Protein AF-A0A483YC26-F1 (afdb_monomer_lite)

Secondary structure (DSSP, 8-state):
-EEEEE-S--SS---SHHHHHHHHHHHHHHHTT-EEEEEEEESSSS-EEEEETTEEEEEEE---SS-TT-SS---HHHHHHHTT-

Radius of gyration: 15.13 Å; chains: 1; bounding box: 35×26×45 Å

Structure (mmCIF, N/CA/C/O backbone):
data_AF-A0A483YC26-F1
#
_entry.id   AF-A0A483YC26-F1
#
loop_
_atom_site.group_PDB
_atom_site.id
_atom_site.type_symbol
_atom_site.label_atom_id
_atom_site.label_alt_id
_atom_site.label_comp_id
_atom_site.label_asym_id
_atom_site.label_entity_id
_atom_site.label_seq_id
_atom_site.pdbx_PDB_ins_code
_atom_site.Cartn_x
_atom_site.Cartn_y
_atom_site.Cartn_z
_atom_site.occupancy
_atom_site.B_iso_or_equiv
_atom_site.auth_seq_id
_atom_site.auth_comp_id
_atom_site.auth_asym_id
_atom_site.auth_atom_id
_atom_site.pdbx_PDB_model_num
ATOM 1 N N . MET A 1 1 ? -16.560 -1.813 10.304 1.00 97.12 1 MET A N 1
ATOM 2 C CA . MET A 1 1 ? -16.952 -1.884 8.875 1.00 97.12 1 MET A CA 1
ATOM 3 C C . MET A 1 1 ? -15.792 -2.475 8.091 1.00 97.12 1 MET A C 1
ATOM 5 O O . MET A 1 1 ? -14.660 -2.289 8.525 1.00 97.12 1 MET A O 1
ATOM 9 N N . ASN A 1 2 ? -16.063 -3.172 6.985 1.00 98.25 2 ASN A N 1
ATOM 10 C CA . ASN A 1 2 ? -15.025 -3.683 6.084 1.00 98.25 2 ASN A CA 1
ATOM 11 C C . ASN A 1 2 ? -14.813 -2.678 4.948 1.00 98.25 2 ASN A C 1
ATOM 13 O O . ASN A 1 2 ? -15.780 -2.316 4.280 1.00 98.25 2 ASN A O 1
ATOM 17 N N . ILE A 1 3 ? -13.579 -2.216 4.758 1.00 98.69 3 ILE A N 1
ATOM 18 C CA . ILE A 1 3 ? -13.219 -1.186 3.778 1.00 98.69 3 ILE A CA 1
ATOM 19 C C . ILE A 1 3 ? -12.112 -1.734 2.881 1.00 98.69 3 ILE A C 1
ATOM 21 O O . ILE A 1 3 ? -11.111 -2.249 3.379 1.00 98.69 3 ILE A O 1
ATOM 25 N N . ILE A 1 4 ? -12.284 -1.600 1.565 1.00 98.44 4 ILE A N 1
ATOM 26 C CA . ILE A 1 4 ? -11.249 -1.918 0.579 1.00 98.44 4 ILE A CA 1
ATOM 27 C C . ILE A 1 4 ? -10.787 -0.622 -0.081 1.00 98.44 4 ILE A C 1
ATOM 29 O O . ILE A 1 4 ? -11.606 0.143 -0.588 1.00 98.44 4 ILE A O 1
ATOM 33 N N . LEU A 1 5 ? -9.477 -0.397 -0.084 1.00 98.12 5 LEU A N 1
ATOM 34 C CA . LEU A 1 5 ? -8.819 0.690 -0.801 1.00 98.12 5 LEU A CA 1
ATOM 35 C C . LEU A 1 5 ? -8.012 0.095 -1.955 1.00 98.12 5 LEU A C 1
ATOM 37 O O . LEU A 1 5 ? -7.329 -0.910 -1.775 1.00 98.12 5 LEU A O 1
ATOM 41 N N . VAL A 1 6 ? -8.076 0.709 -3.132 1.00 96.88 6 VAL A N 1
ATOM 42 C CA . VAL A 1 6 ? -7.293 0.284 -4.299 1.00 96.88 6 VAL A CA 1
ATOM 43 C C . VAL A 1 6 ? -6.328 1.403 -4.643 1.00 96.88 6 VAL A C 1
ATOM 45 O O . VAL A 1 6 ? -6.759 2.524 -4.905 1.00 96.88 6 VAL A O 1
ATOM 48 N N . ASN A 1 7 ? -5.031 1.109 -4.629 1.00 95.06 7 ASN A N 1
ATOM 49 C CA . ASN A 1 7 ? -4.008 2.060 -5.048 1.00 95.06 7 ASN A CA 1
ATOM 50 C C . ASN A 1 7 ? -2.871 1.341 -5.765 1.00 95.06 7 ASN A C 1
ATOM 52 O O . ASN A 1 7 ? -2.530 0.213 -5.412 1.00 95.06 7 ASN A O 1
ATOM 56 N N . THR A 1 8 ? -2.248 2.010 -6.735 1.00 92.00 8 THR A N 1
ATOM 57 C CA . THR A 1 8 ? -1.141 1.443 -7.521 1.00 92.00 8 THR A CA 1
ATOM 58 C C . THR A 1 8 ? -0.038 0.894 -6.622 1.00 92.00 8 THR A C 1
ATOM 60 O O . THR A 1 8 ? 0.448 -0.205 -6.858 1.00 92.00 8 THR A O 1
ATOM 63 N N . PHE A 1 9 ? 0.279 1.620 -5.549 1.00 90.88 9 PHE A N 1
ATOM 64 C CA . PHE A 1 9 ? 1.276 1.239 -4.558 1.00 90.88 9 PHE A CA 1
ATOM 65 C C . PHE A 1 9 ? 0.797 1.472 -3.132 1.00 90.88 9 PHE A C 1
ATOM 67 O O . PHE A 1 9 ? -0.127 2.240 -2.870 1.00 90.88 9 PHE A O 1
ATOM 74 N N . TYR A 1 10 ? 1.446 0.808 -2.190 1.00 93.81 10 TYR A N 1
ATOM 75 C CA . TYR A 1 10 ? 1.199 0.974 -0.765 1.00 93.81 10 TYR A CA 1
ATOM 76 C C . TYR A 1 10 ? 2.538 0.859 -0.027 1.00 93.81 10 TYR A C 1
ATOM 78 O O . TYR A 1 10 ? 3.576 1.212 -0.564 1.00 93.81 10 TYR A O 1
ATOM 86 N N . TYR A 1 11 ? 2.579 0.321 1.181 1.00 92.25 11 TYR A N 1
ATOM 87 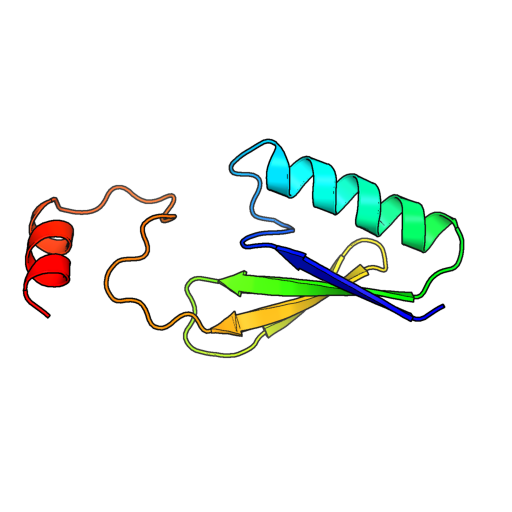C CA . TYR A 1 11 ? 3.822 -0.121 1.799 1.00 92.25 11 TYR A CA 1
ATOM 88 C C . TYR A 1 11 ? 4.553 -1.172 0.925 1.00 92.25 11 TYR A C 1
ATOM 90 O O . TYR A 1 11 ? 3.891 -1.892 0.186 1.00 92.25 11 TYR A O 1
ATOM 98 N N . PRO A 1 12 ? 5.891 -1.294 0.954 1.00 89.69 12 PRO A N 1
ATOM 99 C CA . PRO A 1 12 ? 6.854 -0.276 1.371 1.00 89.69 12 PRO A CA 1
ATOM 100 C C . PRO A 1 12 ? 7.101 0.800 0.289 1.00 89.69 12 PRO A C 1
ATOM 102 O O . PRO A 1 12 ? 7.932 1.685 0.487 1.00 89.69 12 PRO A O 1
ATOM 105 N N . TYR A 1 13 ? 6.419 0.734 -0.856 1.00 83.94 13 TYR A N 1
ATOM 106 C CA . TYR A 1 13 ? 6.606 1.634 -1.994 1.00 83.94 13 TYR A CA 1
ATOM 107 C C . TYR A 1 13 ? 6.081 3.054 -1.709 1.00 83.94 13 TYR A C 1
ATOM 109 O O . TYR A 1 13 ? 4.893 3.341 -1.801 1.00 83.94 13 TYR A O 1
ATOM 117 N N . LYS A 1 14 ? 6.988 3.989 -1.418 1.00 79.94 14 LYS A N 1
ATOM 118 C CA . LYS A 1 14 ? 6.666 5.416 -1.237 1.00 79.94 14 LYS A CA 1
ATOM 119 C C . LYS A 1 14 ? 7.258 6.239 -2.377 1.00 79.94 14 LYS A C 1
ATOM 121 O O . LYS A 1 14 ? 8.308 6.854 -2.219 1.00 79.94 14 LYS A O 1
ATOM 126 N N . ILE A 1 15 ? 6.613 6.182 -3.542 1.00 80.06 15 ILE A N 1
ATOM 127 C CA . ILE A 1 15 ? 7.094 6.848 -4.763 1.00 80.06 15 ILE A CA 1
ATOM 128 C C . ILE A 1 15 ? 6.621 8.309 -4.823 1.00 80.06 15 ILE A C 1
ATOM 130 O O . ILE A 1 15 ? 7.377 9.171 -5.268 1.00 80.06 15 ILE A O 1
ATOM 134 N N . GLY A 1 16 ? 5.417 8.614 -4.332 1.00 84.56 16 GLY A N 1
ATOM 135 C CA . GLY A 1 16 ? 4.872 9.966 -4.299 1.00 84.56 16 GLY A CA 1
ATOM 136 C C . GLY A 1 16 ? 3.855 10.201 -3.178 1.00 84.56 16 GLY A C 1
ATOM 137 O O . GLY A 1 16 ? 3.759 9.461 -2.198 1.00 84.56 16 GLY A O 1
ATOM 138 N N . GLY A 1 17 ? 3.107 11.301 -3.302 1.00 90.81 17 GLY A N 1
ATOM 139 C CA . GLY A 1 17 ? 2.135 11.721 -2.287 1.00 90.81 17 GLY A CA 1
ATOM 140 C C . GLY A 1 17 ? 0.871 10.860 -2.238 1.00 90.81 17 GLY A C 1
ATOM 141 O O . GLY A 1 17 ? 0.236 10.776 -1.188 1.00 90.81 17 GLY A O 1
ATOM 142 N N . ALA A 1 18 ? 0.519 10.200 -3.344 1.00 89.62 18 ALA A N 1
ATOM 143 C CA . ALA A 1 18 ? -0.670 9.355 -3.418 1.00 89.62 18 ALA A CA 1
ATOM 144 C C . ALA A 1 18 ? -0.543 8.137 -2.490 1.00 89.62 18 ALA A C 1
ATOM 146 O O . ALA A 1 18 ? -1.444 7.869 -1.699 1.00 89.62 18 ALA A O 1
ATOM 147 N N . GLU A 1 19 ? 0.600 7.447 -2.519 1.00 91.06 19 GLU A N 1
ATOM 148 C CA . GLU A 1 19 ? 0.864 6.288 -1.662 1.00 91.06 19 GLU A CA 1
ATOM 149 C C . GLU A 1 19 ? 0.880 6.670 -0.183 1.00 91.06 19 GLU A C 1
ATOM 151 O O . GLU A 1 19 ? 0.298 5.976 0.649 1.00 91.06 19 GLU A O 1
ATOM 156 N N . VAL A 1 20 ? 1.502 7.808 0.137 1.00 92.94 20 VAL A N 1
ATOM 157 C CA . VAL A 1 20 ? 1.566 8.323 1.509 1.00 92.94 20 VAL A CA 1
ATOM 158 C C . VAL A 1 20 ? 0.171 8.682 2.020 1.00 92.94 20 VAL A C 1
ATOM 160 O O . VAL A 1 20 ? -0.183 8.310 3.136 1.00 92.94 20 VAL A O 1
ATOM 163 N N . SER A 1 21 ? -0.647 9.356 1.205 1.00 95.94 21 SER A N 1
ATOM 164 C CA . SER A 1 21 ? -2.014 9.731 1.578 1.00 95.94 21 SER A CA 1
ATOM 165 C C . SER A 1 21 ? -2.898 8.506 1.826 1.00 95.94 21 SER A C 1
ATOM 167 O O . SER A 1 21 ? -3.604 8.460 2.835 1.00 95.94 21 SER A O 1
ATOM 169 N N . VAL A 1 22 ? -2.816 7.488 0.962 1.00 96.81 22 VAL A N 1
ATOM 170 C CA . VAL A 1 22 ? -3.555 6.228 1.137 1.00 96.81 22 VAL A CA 1
ATOM 171 C C . VAL A 1 22 ? -3.075 5.470 2.373 1.00 96.81 22 VAL A C 1
ATOM 173 O O . VAL A 1 22 ? -3.905 4.913 3.089 1.00 96.81 22 VAL A O 1
ATOM 176 N N . GLN A 1 23 ? -1.770 5.469 2.667 1.00 96.88 23 GLN A N 1
ATOM 177 C CA . GLN A 1 23 ? -1.239 4.853 3.885 1.00 96.88 23 GLN A CA 1
ATOM 178 C C . GLN A 1 23 ? -1.779 5.514 5.150 1.00 96.88 23 GLN A C 1
ATOM 180 O O . GLN A 1 23 ? -2.329 4.808 5.993 1.00 96.88 23 GLN A O 1
ATOM 185 N N . ILE A 1 24 ? -1.713 6.845 5.236 1.00 97.31 24 ILE A N 1
ATOM 186 C CA . ILE A 1 24 ? -2.263 7.599 6.370 1.00 97.31 24 ILE A CA 1
ATOM 187 C C . ILE A 1 24 ? -3.757 7.299 6.533 1.00 97.31 24 ILE A C 1
ATOM 189 O O . ILE A 1 24 ? -4.208 6.985 7.630 1.00 97.31 24 ILE A O 1
ATOM 193 N N . LEU A 1 25 ? -4.527 7.332 5.440 1.00 98.31 25 LEU A N 1
ATOM 194 C CA . LEU A 1 25 ? -5.960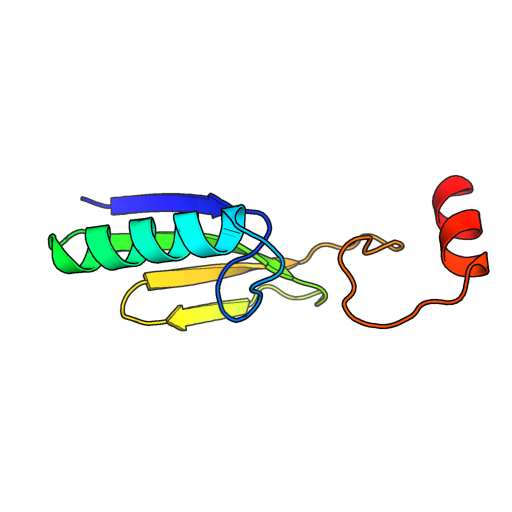 7.042 5.48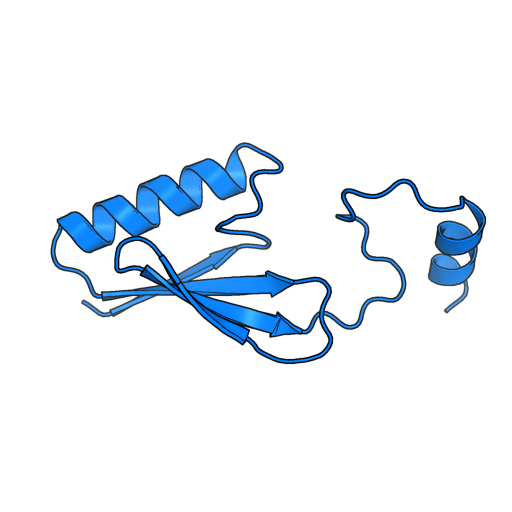5 1.00 98.31 25 LEU A CA 1
ATOM 195 C C . LEU A 1 25 ? -6.245 5.619 5.985 1.00 98.31 25 LEU A C 1
ATOM 197 O O . LEU A 1 25 ? -7.095 5.435 6.854 1.00 98.31 25 LEU A O 1
ATOM 201 N N . ALA A 1 26 ? -5.559 4.617 5.432 1.00 98.38 26 ALA A N 1
ATOM 202 C CA . ALA A 1 26 ? -5.769 3.217 5.782 1.00 98.38 26 ALA A CA 1
ATOM 203 C C . ALA A 1 26 ? -5.480 2.957 7.266 1.00 98.38 26 ALA A C 1
ATOM 205 O O . ALA A 1 26 ? -6.295 2.342 7.951 1.00 98.38 26 ALA A O 1
ATOM 206 N N . GLU A 1 27 ? -4.358 3.471 7.769 1.00 98.25 27 GLU A N 1
ATOM 207 C CA . GLU A 1 27 ? -3.942 3.296 9.161 1.00 98.25 27 GLU A CA 1
ATOM 208 C C . GLU A 1 27 ? -4.874 4.051 10.122 1.00 98.25 27 GLU A C 1
ATOM 210 O O . GLU A 1 27 ? -5.355 3.469 11.092 1.00 98.25 27 GLU A O 1
ATOM 215 N N . SER A 1 28 ? -5.274 5.289 9.805 1.00 98.56 28 SER A N 1
ATOM 216 C CA . S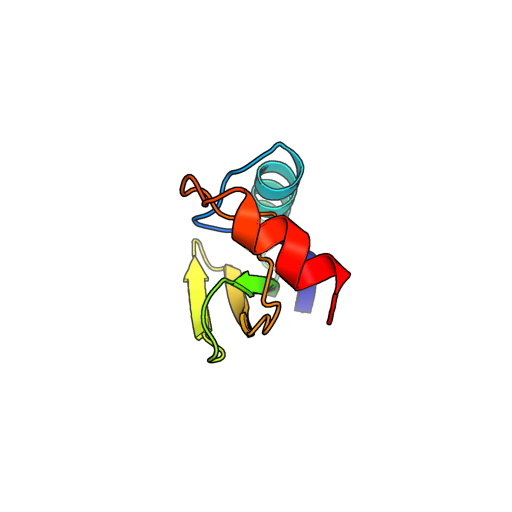ER A 1 28 ? -6.262 6.023 10.612 1.00 98.56 28 SER A CA 1
ATOM 217 C C . SER A 1 28 ? -7.641 5.347 10.652 1.00 98.56 28 SER A C 1
ATOM 219 O O . SER A 1 28 ? -8.382 5.492 11.626 1.00 98.56 28 SER A O 1
ATOM 221 N N . LEU A 1 29 ? -8.029 4.610 9.606 1.00 98.62 29 LEU A N 1
ATOM 222 C CA . LEU A 1 29 ? -9.266 3.821 9.609 1.00 98.62 29 LEU A CA 1
ATOM 223 C C . LEU A 1 29 ? -9.144 2.574 10.504 1.00 98.62 29 LEU A C 1
ATOM 225 O O . LEU A 1 29 ? -10.120 2.232 11.177 1.00 98.62 29 LEU A O 1
ATOM 229 N N . ILE A 1 30 ? -7.969 1.935 10.563 1.00 98.56 30 ILE A N 1
ATOM 230 C CA . ILE A 1 30 ? -7.679 0.865 11.534 1.00 98.56 30 ILE A CA 1
ATOM 231 C C . ILE A 1 30 ? -7.783 1.401 12.966 1.00 98.56 30 ILE A C 1
ATOM 233 O O . ILE A 1 30 ? -8.481 0.805 13.785 1.00 98.56 30 ILE A O 1
ATOM 237 N N . GLU A 1 31 ? -7.181 2.558 13.259 1.00 98.50 31 GLU A N 1
ATOM 238 C CA . GLU A 1 31 ? -7.244 3.202 14.584 1.00 98.50 31 GLU A CA 1
ATOM 239 C C . GLU A 1 31 ? -8.681 3.513 15.029 1.00 98.50 31 GLU A C 1
ATOM 241 O O . GLU A 1 31 ? -9.002 3.475 16.216 1.00 98.50 31 GLU A O 1
ATOM 246 N N . LYS A 1 32 ? -9.583 3.770 14.075 1.00 98.44 32 LYS A N 1
ATOM 247 C CA . LYS A 1 32 ? -11.021 3.971 14.321 1.00 98.44 32 LYS A CA 1
ATOM 248 C C . LYS A 1 32 ? -11.811 2.665 14.492 1.00 98.44 32 LYS A C 1
ATOM 250 O O . LYS A 1 32 ? -13.035 2.704 14.614 1.00 98.44 32 LYS A O 1
ATOM 255 N N . GLY A 1 33 ? -11.143 1.512 14.501 1.00 98.38 33 GLY A N 1
ATOM 256 C CA . GLY A 1 33 ? -11.755 0.196 14.695 1.00 98.38 33 GLY A CA 1
ATOM 257 C C . GLY A 1 33 ? -12.395 -0.388 13.433 1.00 98.38 33 GLY A C 1
ATOM 258 O O . GLY A 1 33 ? -13.298 -1.225 13.518 1.00 98.38 33 GLY A O 1
ATOM 259 N N . HIS A 1 34 ? -11.994 0.064 12.243 1.00 98.69 34 HIS A N 1
ATOM 260 C CA . HIS A 1 34 ? -12.424 -0.554 10.989 1.00 98.69 34 HIS A CA 1
ATOM 261 C C . HIS A 1 34 ? -11.481 -1.681 10.567 1.00 98.69 34 HIS A C 1
ATOM 263 O O . HIS A 1 34 ? -10.326 -1.735 10.970 1.00 98.69 34 HIS A O 1
ATOM 269 N N . SER A 1 35 ? -11.976 -2.585 9.724 1.00 98.62 35 SER A N 1
ATOM 270 C CA . SER A 1 35 ? -11.156 -3.603 9.072 1.00 98.62 35 SER A CA 1
ATOM 271 C C . SER A 1 35 ? -10.835 -3.117 7.666 1.00 98.62 35 SER A C 1
ATOM 273 O O . SER A 1 35 ? -11.741 -2.971 6.843 1.00 98.62 35 SER A O 1
ATOM 275 N N . VAL A 1 36 ? -9.561 -2.839 7.398 1.00 98.75 36 VAL A N 1
ATOM 276 C CA . VAL A 1 36 ? -9.115 -2.232 6.139 1.00 98.75 36 VAL A CA 1
ATOM 277 C C . VAL A 1 36 ? -8.268 -3.225 5.358 1.00 98.75 36 VAL A C 1
ATOM 279 O O . VAL A 1 36 ? -7.384 -3.878 5.911 1.00 98.75 36 VAL A O 1
ATOM 282 N N . TH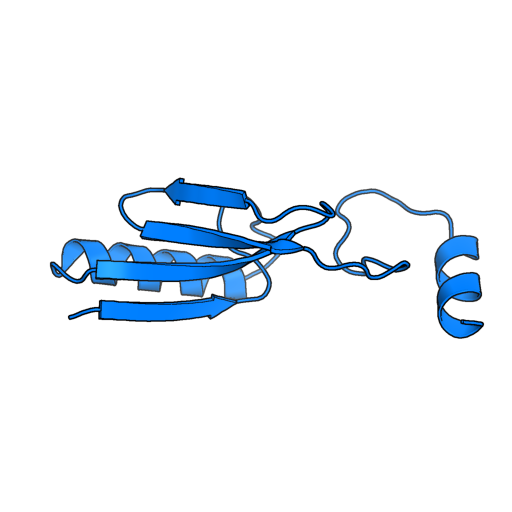R A 1 37 ? -8.550 -3.344 4.064 1.00 98.75 37 THR A N 1
ATOM 283 C CA . THR A 1 37 ? -7.711 -4.064 3.106 1.00 98.75 37 THR A CA 1
ATOM 284 C C . THR A 1 37 ? -7.278 -3.119 1.996 1.00 98.75 37 THR A C 1
ATOM 286 O O . THR A 1 37 ? -8.108 -2.421 1.420 1.00 98.75 37 THR A O 1
ATOM 289 N N . VAL A 1 38 ? -5.992 -3.107 1.669 1.00 98.38 38 VAL A N 1
ATOM 290 C CA . VAL A 1 38 ? -5.452 -2.395 0.514 1.00 98.38 38 VAL A CA 1
ATOM 291 C C . VAL A 1 38 ? -5.132 -3.404 -0.579 1.00 98.38 38 VAL A C 1
ATOM 293 O O . VAL A 1 38 ? -4.380 -4.349 -0.358 1.00 98.38 38 VAL A O 1
ATOM 296 N N . VAL A 1 39 ? -5.690 -3.200 -1.768 1.00 97.69 39 VAL A N 1
ATOM 297 C CA . VAL A 1 39 ? -5.319 -3.939 -2.974 1.00 97.69 39 VAL A CA 1
ATOM 298 C C . VAL A 1 39 ? -4.361 -3.080 -3.781 1.00 97.69 39 VAL A C 1
ATOM 300 O O . VAL A 1 39 ? -4.646 -1.916 -4.071 1.00 97.69 39 VAL A O 1
ATOM 303 N N . SER A 1 40 ? -3.220 -3.658 -4.130 1.00 94.56 40 SER A N 1
ATOM 304 C CA . SER A 1 40 ? -2.151 -2.965 -4.834 1.00 94.56 40 SER A CA 1
ATOM 305 C C . SER A 1 40 ? -1.499 -3.866 -5.875 1.00 94.56 40 SER A C 1
ATOM 307 O O . SER A 1 40 ? -1.803 -5.056 -5.938 1.00 94.56 40 SER A O 1
ATOM 309 N N . ILE A 1 41 ? -0.630 -3.312 -6.716 1.00 92.38 41 ILE A N 1
ATOM 310 C CA . ILE A 1 41 ? 0.138 -4.086 -7.697 1.00 92.38 41 ILE A CA 1
ATOM 311 C C . ILE A 1 41 ? 1.613 -4.135 -7.299 1.00 92.38 41 ILE A C 1
ATOM 313 O O . ILE A 1 41 ? 2.098 -3.292 -6.547 1.00 92.38 41 ILE A O 1
ATOM 317 N N . HIS A 1 42 ? 2.337 -5.129 -7.800 1.00 88.50 42 HIS A N 1
ATOM 318 C CA . HIS A 1 42 ? 3.784 -5.252 -7.601 1.00 88.50 42 HIS A CA 1
ATOM 319 C C . HIS A 1 42 ? 4.477 -5.848 -8.835 1.00 88.50 42 HIS A C 1
ATOM 321 O O . HIS A 1 42 ? 3.814 -6.347 -9.744 1.00 88.50 42 HIS A O 1
ATOM 327 N N . GLU A 1 43 ? 5.812 -5.821 -8.864 1.00 80.25 43 GLU A N 1
ATOM 328 C CA . GLU A 1 43 ? 6.589 -6.326 -10.005 1.00 80.25 43 GLU A CA 1
ATOM 329 C C . GLU A 1 43 ? 6.659 -7.861 -10.137 1.00 80.25 43 GLU A C 1
ATOM 331 O O . GLU A 1 43 ? 7.269 -8.361 -11.083 1.00 80.25 43 GLU A O 1
ATOM 336 N N . HIS A 1 44 ? 6.083 -8.619 -9.200 1.00 81.75 44 HIS A N 1
ATOM 337 C CA . HIS A 1 44 ? 6.142 -10.081 -9.212 1.00 81.75 44 HIS A CA 1
ATOM 338 C C . HIS A 1 44 ? 4.942 -10.679 -9.967 1.00 81.75 44 HIS A C 1
ATOM 340 O O . HIS A 1 44 ? 3.888 -10.061 -10.105 1.00 81.75 44 HIS A O 1
ATOM 346 N N . ASN A 1 45 ? 5.111 -11.905 -10.467 1.00 83.06 45 ASN A N 1
ATOM 347 C CA . ASN A 1 45 ? 4.090 -12.619 -11.248 1.00 83.06 45 ASN A CA 1
ATOM 348 C C . ASN A 1 45 ? 3.122 -13.445 -10.387 1.00 83.06 45 ASN A C 1
ATOM 350 O O . ASN A 1 45 ? 2.287 -14.171 -10.920 1.00 83.06 45 ASN A O 1
ATOM 354 N N . GLU A 1 46 ? 3.218 -13.338 -9.066 1.00 88.50 46 GLU A N 1
ATOM 355 C CA . GLU A 1 46 ? 2.419 -14.107 -8.120 1.00 88.50 46 GLU A CA 1
ATOM 356 C C . GLU A 1 46 ? 1.713 -13.188 -7.135 1.00 88.50 46 GLU A C 1
ATOM 358 O O . GLU A 1 46 ? 2.287 -12.213 -6.670 1.00 88.50 46 GLU A O 1
ATOM 363 N N . ARG A 1 47 ? 0.473 -13.514 -6.771 1.00 93.94 47 ARG A N 1
ATOM 364 C CA . ARG A 1 47 ? -0.229 -12.785 -5.715 1.00 93.94 47 ARG A CA 1
ATOM 365 C C . ARG A 1 47 ? 0.544 -12.899 -4.400 1.00 93.94 47 ARG A C 1
ATOM 367 O O . ARG A 1 47 ? 0.949 -13.993 -4.015 1.00 93.94 47 ARG A O 1
ATOM 374 N N . LYS A 1 48 ? 0.654 -11.790 -3.672 1.00 94.69 48 LYS A N 1
ATOM 375 C CA . LYS A 1 48 ? 1.235 -11.762 -2.327 1.00 94.69 48 LYS A CA 1
ATOM 376 C C . LYS A 1 48 ? 0.278 -11.106 -1.347 1.00 94.69 48 LYS A C 1
ATOM 378 O O . LYS A 1 48 ? -0.065 -9.940 -1.509 1.00 94.69 48 LYS A O 1
ATOM 383 N N . ASP A 1 49 ? -0.052 -11.822 -0.283 1.00 96.81 49 ASP A N 1
ATOM 384 C CA . ASP A 1 49 ? -0.847 -11.293 0.820 1.00 96.81 49 ASP A CA 1
ATOM 385 C C . ASP A 1 49 ? 0.073 -11.017 2.012 1.00 96.81 49 ASP A C 1
ATOM 387 O O . ASP A 1 49 ? 0.949 -11.818 2.338 1.00 96.81 49 ASP A O 1
ATOM 391 N N . THR A 1 50 ? -0.092 -9.866 2.654 1.00 97.31 50 THR A N 1
ATOM 392 C CA . THR A 1 50 ? 0.677 -9.478 3.842 1.00 97.31 50 THR A CA 1
ATOM 393 C C . THR A 1 50 ? -0.148 -8.540 4.718 1.00 97.31 50 THR A C 1
ATOM 395 O O . THR A 1 50 ? -1.264 -8.161 4.370 1.00 97.31 50 THR A O 1
ATOM 398 N N . GLU A 1 51 ? 0.404 -8.138 5.854 1.00 97.62 51 GLU A N 1
ATOM 399 C CA . GLU A 1 51 ? -0.181 -7.125 6.725 1.00 97.62 51 GLU A CA 1
ATOM 400 C C . GLU A 1 51 ? 0.876 -6.087 7.115 1.00 97.62 51 GLU A C 1
ATOM 402 O O . GLU A 1 51 ? 2.057 -6.415 7.254 1.00 97.62 51 GLU A O 1
ATOM 407 N N . HIS A 1 52 ? 0.459 -4.832 7.268 1.00 97.62 52 HIS A N 1
ATOM 408 C CA . HIS A 1 52 ? 1.282 -3.762 7.825 1.00 97.62 52 HIS A CA 1
ATOM 409 C C . HIS A 1 52 ? 0.409 -2.857 8.693 1.00 97.62 52 HIS A C 1
ATOM 411 O O . HIS A 1 52 ? -0.630 -2.397 8.231 1.00 97.62 52 HIS A O 1
ATOM 417 N N . ASN A 1 53 ? 0.809 -2.614 9.944 1.00 97.50 53 ASN A N 1
ATOM 418 C CA . ASN A 1 53 ? 0.077 -1.764 10.896 1.00 97.50 53 ASN A CA 1
ATOM 419 C C . ASN A 1 53 ? -1.427 -2.106 11.011 1.00 97.50 53 ASN A C 1
ATOM 421 O O . ASN A 1 53 ? -2.278 -1.224 11.078 1.00 97.50 53 ASN A O 1
ATOM 425 N N . GLY A 1 54 ? -1.765 -3.401 10.989 1.00 97.75 54 GLY A N 1
ATOM 426 C CA . GLY A 1 54 ? -3.147 -3.896 11.036 1.00 97.75 54 GLY A CA 1
ATOM 427 C C . GLY A 1 54 ? -3.934 -3.760 9.725 1.00 97.75 54 GLY A C 1
ATOM 428 O O . GLY A 1 54 ? -5.063 -4.243 9.635 1.00 97.75 54 GLY A O 1
ATOM 429 N N . VAL A 1 55 ? -3.359 -3.141 8.690 1.00 98.44 55 VAL A N 1
ATOM 430 C CA . VAL A 1 55 ? -3.935 -3.075 7.344 1.00 98.44 55 VAL A CA 1
ATOM 431 C C . VAL A 1 55 ? -3.569 -4.346 6.587 1.00 98.44 55 VAL A C 1
ATOM 433 O O . VAL A 1 55 ? -2.388 -4.627 6.362 1.00 98.44 55 VAL A O 1
ATOM 436 N N . LYS A 1 56 ? -4.577 -5.102 6.141 1.00 98.56 56 LYS A N 1
ATOM 437 C CA . LYS A 1 56 ? -4.363 -6.237 5.232 1.00 98.56 56 LYS A CA 1
ATOM 438 C C . LYS A 1 56 ? -3.978 -5.713 3.860 1.00 98.56 56 LYS A C 1
ATOM 440 O O . LYS A 1 56 ? -4.584 -4.764 3.373 1.00 98.56 56 LYS A O 1
ATOM 445 N N . ILE A 1 57 ? -3.010 -6.334 3.210 1.00 98.31 57 ILE A N 1
ATOM 446 C CA . ILE A 1 57 ? -2.525 -5.907 1.902 1.00 98.31 57 ILE A CA 1
ATOM 447 C C . ILE A 1 57 ? -2.546 -7.100 0.960 1.00 98.31 57 ILE A C 1
ATOM 449 O O . ILE A 1 57 ? -2.011 -8.159 1.281 1.00 98.31 57 ILE A O 1
ATOM 453 N N . ILE A 1 58 ? -3.151 -6.912 -0.207 1.00 97.81 58 ILE A N 1
ATOM 454 C CA . ILE A 1 58 ? -3.189 -7.890 -1.290 1.00 97.81 58 ILE A CA 1
ATOM 455 C C . ILE A 1 58 ? -2.460 -7.274 -2.478 1.00 97.81 58 ILE A C 1
ATOM 457 O O . ILE A 1 58 ? -2.971 -6.349 -3.112 1.00 97.81 58 ILE A O 1
ATOM 461 N N . TYR A 1 59 ? -1.277 -7.790 -2.792 1.00 95.62 59 TYR A N 1
ATOM 462 C CA . TYR A 1 59 ? -0.590 -7.468 -4.033 1.00 95.62 59 TYR A CA 1
ATOM 463 C C . TYR A 1 59 ? -1.037 -8.421 -5.125 1.00 95.62 59 TYR A C 1
ATOM 465 O O . TYR A 1 59 ? -0.914 -9.641 -4.996 1.00 95.62 59 TYR A O 1
ATOM 473 N N . LEU A 1 60 ? -1.542 -7.848 -6.207 1.00 94.31 60 LEU A N 1
ATOM 474 C CA . LEU A 1 60 ? -1.867 -8.563 -7.424 1.00 94.31 60 LEU A CA 1
ATOM 475 C C . LEU A 1 60 ? -0.682 -8.508 -8.393 1.00 94.31 60 LEU A C 1
ATOM 477 O O . LEU A 1 60 ? -0.012 -7.470 -8.486 1.00 94.31 60 LEU A O 1
ATOM 481 N N . PRO A 1 61 ? -0.446 -9.596 -9.146 1.00 89.06 61 PRO A N 1
ATOM 482 C CA . PRO A 1 61 ? 0.578 -9.593 -10.169 1.00 89.06 61 PRO A CA 1
ATOM 483 C C . PRO A 1 61 ? 0.206 -8.608 -11.274 1.00 89.06 61 PRO A C 1
ATOM 485 O O . PRO A 1 61 ? -0.954 -8.518 -11.686 1.00 89.06 61 PRO A O 1
ATOM 488 N N . TYR A 1 62 ? 1.200 -7.889 -11.781 1.00 79.88 62 TYR A N 1
ATOM 489 C CA . TYR A 1 62 ? 1.033 -7.016 -12.935 1.00 79.88 62 TYR A CA 1
ATOM 490 C C . TYR A 1 62 ? 2.043 -7.399 -14.012 1.00 79.88 62 TYR A C 1
ATOM 492 O O . TYR A 1 62 ? 3.210 -7.015 -13.982 1.00 79.88 62 TYR A O 1
ATOM 500 N N . SER A 1 63 ? 1.573 -8.182 -14.981 1.00 63.94 63 SER A N 1
ATOM 501 C CA . SER A 1 63 ? 2.386 -8.823 -16.022 1.00 63.94 63 SER A CA 1
ATOM 502 C C . SER A 1 63 ? 2.749 -7.888 -17.180 1.00 63.94 63 SER A C 1
ATOM 504 O O . SER A 1 63 ? 2.712 -8.286 -18.343 1.00 63.94 63 SER A O 1
ATOM 506 N N . ASN A 1 64 ? 3.070 -6.629 -16.889 1.00 64.38 64 ASN A N 1
ATOM 507 C CA . ASN A 1 64 ? 3.422 -5.676 -17.930 1.00 64.38 64 ASN A CA 1
ATOM 508 C C . ASN A 1 64 ? 4.932 -5.705 -18.216 1.00 64.38 64 ASN A C 1
ATOM 510 O O . ASN A 1 64 ? 5.753 -5.503 -17.319 1.00 64.38 64 ASN A O 1
ATOM 514 N N . ILE A 1 65 ? 5.293 -5.933 -19.483 1.00 57.31 65 ILE A N 1
ATOM 515 C CA . ILE A 1 65 ? 6.683 -6.004 -19.974 1.00 57.31 65 ILE A CA 1
ATOM 516 C C . ILE A 1 65 ? 7.418 -4.686 -19.676 1.00 57.31 65 ILE A C 1
ATOM 518 O O . ILE A 1 65 ? 8.617 -4.678 -19.379 1.00 57.31 65 ILE A O 1
ATOM 522 N N . TYR A 1 66 ? 6.681 -3.571 -19.670 1.00 56.28 66 TYR A N 1
ATOM 523 C CA . TYR A 1 66 ? 7.173 -2.263 -19.267 1.00 56.28 66 TYR A CA 1
ATOM 524 C C . TYR A 1 66 ? 6.554 -1.819 -17.945 1.00 56.28 66 TYR A C 1
ATOM 526 O O . TYR A 1 66 ? 5.566 -1.087 -17.886 1.00 56.28 66 TYR A O 1
ATOM 534 N N . TRP A 1 67 ? 7.181 -2.231 -16.848 1.00 65.00 67 TRP A N 1
ATOM 535 C CA . TRP A 1 67 ? 6.915 -1.647 -15.538 1.00 65.00 67 TRP A CA 1
ATOM 536 C C . TRP A 1 67 ? 7.448 -0.208 -15.500 1.00 65.00 67 TRP A C 1
ATOM 538 O O . TRP A 1 67 ? 8.601 0.039 -15.138 1.00 65.00 67 TRP A O 1
ATOM 548 N N . GLY A 1 68 ? 6.611 0.752 -15.906 1.00 57.25 68 GLY A N 1
ATOM 549 C CA . GLY A 1 68 ? 6.937 2.185 -15.926 1.00 57.25 68 GLY A CA 1
ATOM 550 C C . GLY A 1 68 ? 7.200 2.797 -14.543 1.00 57.25 68 GLY A C 1
ATOM 551 O O . GLY A 1 68 ? 7.587 3.956 -14.453 1.00 57.25 68 GLY A O 1
ATOM 552 N N . LEU A 1 69 ? 7.013 2.009 -13.483 1.00 58.06 69 LEU A N 1
ATOM 553 C CA . LEU A 1 69 ? 7.151 2.387 -12.078 1.00 58.06 69 LEU A CA 1
ATOM 554 C C . LEU A 1 69 ? 8.385 1.733 -11.420 1.00 58.06 69 LEU A C 1
ATOM 556 O O . LEU A 1 69 ? 8.512 1.699 -10.199 1.00 58.06 69 LEU A O 1
ATOM 560 N N . SER A 1 70 ? 9.298 1.181 -12.229 1.00 56.53 70 SER A N 1
ATOM 561 C CA . SER A 1 70 ? 10.531 0.554 -11.748 1.00 56.53 70 SER A CA 1
ATOM 562 C C . SER A 1 70 ? 11.469 1.577 -11.107 1.00 56.53 70 SER A C 1
ATOM 564 O O . SER A 1 70 ? 11.889 2.531 -11.758 1.00 56.53 70 SER A O 1
ATOM 566 N N . LEU A 1 71 ? 11.880 1.322 -9.862 1.00 55.19 71 LEU A N 1
ATOM 567 C CA . LEU A 1 71 ? 12.906 2.095 -9.146 1.00 55.19 71 LEU A CA 1
ATOM 568 C C . LEU A 1 71 ? 14.337 1.841 -9.671 1.00 55.19 71 LEU A C 1
ATOM 570 O O . LEU A 1 71 ? 15.285 2.497 -9.243 1.00 55.19 71 LEU A O 1
ATOM 574 N N . THR A 1 72 ? 14.519 0.894 -10.598 1.00 54.16 72 THR A N 1
ATOM 575 C CA . THR A 1 72 ? 15.816 0.583 -11.222 1.00 54.16 72 THR A CA 1
ATOM 576 C C . THR A 1 72 ? 15.945 1.190 -12.621 1.00 54.16 72 THR A C 1
ATOM 578 O O . THR A 1 72 ? 15.026 1.107 -13.439 1.00 54.16 72 THR A O 1
ATOM 581 N N . LYS A 1 73 ? 17.121 1.769 -12.923 1.00 51.56 73 LYS A N 1
ATOM 582 C CA . LYS A 1 73 ? 17.489 2.265 -14.263 1.00 51.56 73 LYS A CA 1
ATOM 583 C C . LYS A 1 73 ? 17.342 1.141 -15.294 1.00 51.56 73 LYS A C 1
ATOM 585 O O . LYS A 1 73 ? 18.048 0.139 -15.206 1.00 51.56 73 LYS A O 1
ATOM 590 N N . ARG A 1 74 ? 16.475 1.323 -16.295 1.00 59.62 74 ARG A N 1
ATOM 591 C CA . ARG A 1 74 ? 16.326 0.383 -17.418 1.00 59.62 74 ARG A CA 1
ATOM 592 C C . ARG A 1 74 ? 16.864 0.944 -18.729 1.00 59.62 74 ARG A C 1
ATOM 594 O O . ARG A 1 74 ? 16.865 2.148 -18.968 1.00 59.62 74 ARG A O 1
ATOM 601 N N . ASN A 1 75 ? 17.329 0.018 -19.566 1.00 63.88 75 ASN A N 1
ATOM 602 C CA . ASN A 1 75 ? 17.867 0.267 -20.897 1.00 63.88 75 ASN A CA 1
ATOM 603 C C . ASN A 1 75 ? 16.758 0.838 -21.811 1.00 63.88 75 ASN A C 1
ATOM 605 O O . ASN A 1 75 ? 15.688 0.222 -21.884 1.00 63.88 75 ASN A O 1
ATOM 609 N N . PRO A 1 76 ? 16.973 1.967 -22.515 1.00 68.56 76 PRO A N 1
ATOM 610 C CA . PRO A 1 76 ? 15.970 2.603 -23.382 1.00 68.56 76 PRO A CA 1
ATOM 611 C C . PRO A 1 76 ? 15.355 1.669 -24.437 1.00 68.56 76 PRO A C 1
ATOM 613 O O . PRO A 1 76 ? 14.212 1.878 -24.838 1.00 68.56 76 PRO A O 1
ATOM 616 N N . LEU A 1 77 ? 16.053 0.596 -24.827 1.00 73.44 77 LEU A N 1
ATOM 617 C CA . LEU A 1 77 ? 15.537 -0.415 -25.759 1.00 73.44 77 LEU A CA 1
ATOM 618 C C . LEU A 1 77 ? 14.287 -1.144 -25.239 1.00 73.44 77 LEU A C 1
ATOM 620 O O . LEU A 1 77 ? 13.401 -1.477 -26.020 1.00 73.44 77 LEU A O 1
ATOM 624 N N . SER A 1 78 ? 14.172 -1.334 -23.921 1.00 69.31 78 SER A N 1
ATOM 625 C CA . SER A 1 78 ? 12.991 -1.967 -23.308 1.00 69.31 78 SER A CA 1
ATOM 626 C C . SER A 1 78 ? 11.714 -1.139 -23.486 1.00 69.31 78 SER A C 1
ATOM 628 O O . SER A 1 78 ? 10.631 -1.700 -23.631 1.00 69.31 78 SER A O 1
ATOM 630 N N . LYS A 1 79 ? 11.841 0.195 -23.545 1.00 66.94 79 LYS A N 1
ATOM 631 C CA . LYS A 1 79 ? 10.725 1.110 -23.816 1.00 66.94 79 LYS A CA 1
ATOM 632 C C . LYS A 1 79 ? 10.242 1.000 -25.258 1.00 66.94 79 LYS A C 1
ATOM 634 O O . LYS A 1 79 ? 9.047 1.065 -25.508 1.00 66.94 79 LYS A O 1
ATOM 639 N N . ILE A 1 80 ? 11.170 0.831 -26.199 1.00 76.75 80 ILE A N 1
ATOM 640 C CA . ILE A 1 80 ? 10.845 0.678 -27.621 1.00 76.75 80 ILE A CA 1
ATOM 641 C C . ILE A 1 80 ? 10.113 -0.645 -27.848 1.00 76.75 80 ILE A C 1
ATOM 643 O O . ILE A 1 80 ? 9.065 -0.649 -28.481 1.00 76.75 80 ILE A O 1
ATOM 647 N N . LEU A 1 81 ? 10.621 -1.747 -27.284 1.00 75.44 81 LEU A N 1
ATOM 648 C CA . LEU A 1 81 ? 10.013 -3.071 -27.446 1.00 75.44 81 LEU A CA 1
ATOM 649 C C . LEU A 1 81 ? 8.573 -3.126 -26.905 1.00 75.44 81 LEU A C 1
ATOM 651 O O . LEU A 1 81 ? 7.724 -3.768 -27.506 1.00 75.44 81 LEU A O 1
ATOM 655 N N . TRP A 1 82 ? 8.287 -2.406 -25.816 1.00 69.25 82 TRP A N 1
ATOM 656 C CA . TRP A 1 82 ? 6.933 -2.257 -25.272 1.00 69.25 82 TRP A CA 1
ATOM 657 C C . TRP A 1 82 ? 5.950 -1.570 -26.218 1.00 69.25 82 TRP A C 1
ATOM 659 O O . TRP A 1 82 ? 4.783 -1.916 -26.228 1.00 69.25 82 TRP A O 1
ATOM 669 N N . HIS A 1 83 ? 6.400 -0.599 -27.011 1.00 71.69 83 HIS A N 1
ATOM 670 C CA . HIS A 1 83 ? 5.531 0.054 -27.993 1.00 71.69 83 HIS A CA 1
ATOM 671 C C . HIS A 1 83 ? 5.351 -0.767 -29.280 1.00 71.69 83 HIS A C 1
ATOM 673 O O . HIS A 1 83 ? 4.584 -0.357 -30.148 1.00 71.69 83 HIS A O 1
ATOM 679 N N . LEU A 1 84 ? 6.075 -1.881 -29.426 1.00 75.44 84 LEU A N 1
ATOM 680 C CA . LEU A 1 84 ? 6.014 -2.769 -30.591 1.00 75.44 84 LEU A CA 1
ATOM 681 C C . LEU A 1 84 ? 5.189 -4.044 -30.347 1.00 75.44 84 LEU A C 1
ATOM 683 O O . LEU A 1 84 ? 4.912 -4.754 -31.312 1.00 75.44 84 LEU A O 1
ATOM 687 N N . ILE A 1 85 ? 4.827 -4.337 -29.094 1.00 60.59 85 ILE A N 1
ATOM 688 C CA . ILE A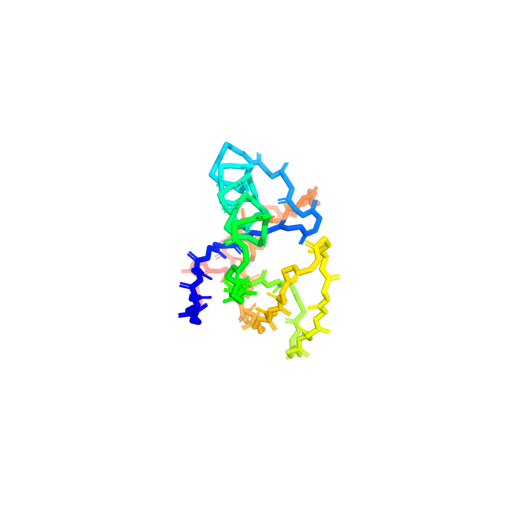 1 85 ? 3.993 -5.474 -28.665 1.00 60.59 85 ILE A CA 1
ATOM 689 C C . ILE A 1 85 ? 2.657 -4.917 -28.178 1.00 60.59 85 ILE A C 1
ATOM 691 O O . ILE A 1 85 ? 1.615 -5.494 -28.553 1.00 60.59 85 ILE A O 1
#

Organism: Klebsiella pneumoniae (NCBI:txid573)

Sequence (85 aa):
MNIILVNTFYYPYKIGGAEVSVQILAESLIEKGHSVTVVSIHEHNERKDTEHNGVKIIYLPYSNIYWGLSLTKRNPLSKILWHLI

Foldseek 3Di:
DEEEAEDQDEPPDPPDDVNVVVNVVQLVCVVVVYQYEYEYEDADQDWDWDDDNNYTYIYHYDPQLDPVVDPDDDDVVSVVVSVVD

pLDDT: mean 85.91, std 14.74, range [51.56, 98.75]